Protein AF-A0A7S0QVZ0-F1 (afdb_monomer_lite)

pLDDT: mean 87.82, std 14.0, range [34.75, 98.31]

Organism: NCBI:txid233186

Radius of gyration: 17.39 Å; chains: 1; bounding box: 45×41×47 Å

Foldseek 3Di:
DDDDDDDDDDKADVPQKDWDWDADPVRQIATEIEGEIDLQLPVVLVVVVVVLVCCVPVVDRHKYKYKWQSNAACDDDPRHHHPVNVLVSLVVSQKAKLCGSDHDFQDFLAQEAEDCVDPPNVLHDDPVCSRVSPDGTHGIIIMTRNVVDDNPHDAHDPPVPSDDDPPDYDHDD

Secondary structure (DSSP, 8-state):
-PPPPPP-SS---TTSEEEEEEE-TTS-EEEEEEEE--TTSTTHHHHHHHHHHHHHTTTTTPEEEEEEE---BSS-BTTB-BHHHHHHHHHHTTEEETT-SS--TT--SEEE-B-TTSS-GGGB--GGGTTTTSEEE--EEEEEETTT---S-----SSSSS---TT-PBPP-

Sequence (173 aa):
AARAAPAGAGGAAAGDLLAVTVEDAHGARYLLVSFHGDTNGLATLPVLGGVHSLSRGRLLGHRVVAGLDANTYREHSPHYQGVAHFHAAVTRMGLASCWGDVPDVTEATTCNARTHLQPQLNKAVSYAQRFTKGDVNKKDWILFDSGCWAASGTTRDNTGRRTYIDDMIFPTL

Structure (mmCIF, N/CA/C/O backbone):
data_AF-A0A7S0QVZ0-F1
#
_entry.id   AF-A0A7S0QVZ0-F1
#
loop_
_atom_site.group_PDB
_atom_site.id
_atom_site.type_symbol
_atom_site.label_atom_id
_atom_site.label_alt_id
_atom_site.label_comp_id
_atom_site.label_asym_id
_atom_site.label_entity_id
_atom_site.label_seq_id
_atom_site.pdbx_PDB_ins_code
_atom_site.Cartn_x
_atom_site.Cartn_y
_atom_site.Cartn_z
_atom_site.occupancy
_atom_site.B_iso_or_equiv
_atom_site.auth_seq_id
_atom_site.auth_comp_id
_atom_site.auth_asym_id
_atom_site.auth_atom_id
_atom_site.pdbx_PDB_model_num
ATOM 1 N N . ALA A 1 1 ? -26.137 5.792 -1.540 1.00 37.19 1 ALA A N 1
ATOM 2 C CA . ALA A 1 1 ? -25.400 6.824 -0.783 1.00 37.19 1 ALA A CA 1
ATOM 3 C C . ALA A 1 1 ? -23.944 6.831 -1.245 1.00 37.19 1 ALA A C 1
ATOM 5 O O . ALA A 1 1 ? -23.148 6.043 -0.754 1.00 37.19 1 ALA A O 1
ATOM 6 N N . ALA A 1 2 ? -23.617 7.658 -2.240 1.00 34.75 2 ALA A N 1
ATOM 7 C CA . ALA A 1 2 ? -22.243 7.854 -2.695 1.00 34.75 2 ALA A CA 1
ATOM 8 C C . ALA A 1 2 ? -21.576 8.877 -1.766 1.00 34.75 2 ALA A C 1
ATOM 10 O O . ALA A 1 2 ? -22.078 9.990 -1.610 1.00 34.75 2 ALA A O 1
ATOM 11 N N . ARG A 1 3 ? -20.510 8.475 -1.068 1.00 36.62 3 ARG A N 1
ATOM 12 C CA . ARG A 1 3 ? -19.741 9.366 -0.193 1.00 36.62 3 ARG A CA 1
ATOM 13 C C . ARG A 1 3 ? -18.694 10.102 -1.024 1.00 36.62 3 ARG A C 1
ATOM 15 O O . ARG A 1 3 ? -18.017 9.491 -1.841 1.00 36.62 3 ARG A O 1
ATOM 22 N N . ALA A 1 4 ? -18.606 11.408 -0.791 1.00 35.47 4 ALA A N 1
ATOM 23 C CA . ALA A 1 4 ? -17.683 12.327 -1.438 1.00 35.47 4 ALA A CA 1
ATOM 24 C C . ALA A 1 4 ? -16.228 11.841 -1.351 1.00 35.47 4 ALA A C 1
ATOM 26 O O . ALA A 1 4 ? -15.729 11.568 -0.257 1.00 35.47 4 ALA A O 1
ATOM 27 N N . ALA A 1 5 ? -15.563 11.774 -2.505 1.00 35.06 5 ALA A N 1
ATOM 28 C CA . ALA A 1 5 ? -14.113 11.723 -2.583 1.00 35.06 5 ALA A CA 1
ATOM 29 C C . ALA A 1 5 ? -13.557 13.087 -2.129 1.00 35.06 5 ALA A C 1
ATOM 31 O O . ALA A 1 5 ? -14.089 14.119 -2.555 1.00 35.06 5 ALA A O 1
ATOM 32 N N . PRO A 1 6 ? -12.531 13.137 -1.263 1.00 39.09 6 PRO A N 1
ATOM 33 C CA . PRO A 1 6 ? -11.856 14.392 -0.979 1.00 39.09 6 PRO A CA 1
ATOM 34 C C . PRO A 1 6 ? -11.203 14.902 -2.269 1.00 39.09 6 PRO A C 1
ATOM 36 O O . PRO A 1 6 ? -10.474 14.180 -2.944 1.00 39.09 6 PRO A O 1
ATOM 39 N N . ALA A 1 7 ? -11.513 16.145 -2.630 1.00 37.47 7 ALA A N 1
ATOM 40 C CA . ALA A 1 7 ? -10.913 16.821 -3.766 1.00 37.47 7 ALA A CA 1
ATOM 41 C C . ALA A 1 7 ? -9.473 17.240 -3.423 1.00 37.47 7 ALA A C 1
ATOM 43 O O . ALA A 1 7 ? -9.266 18.007 -2.484 1.00 37.47 7 ALA A O 1
ATOM 44 N N . GLY A 1 8 ? -8.500 16.765 -4.206 1.00 37.28 8 GLY A N 1
ATOM 45 C CA . GLY A 1 8 ? -7.127 17.276 -4.213 1.00 37.28 8 GLY A CA 1
ATOM 46 C C . GLY A 1 8 ? -6.061 16.201 -4.446 1.00 37.28 8 GLY A C 1
ATOM 47 O O . GLY A 1 8 ? -5.989 15.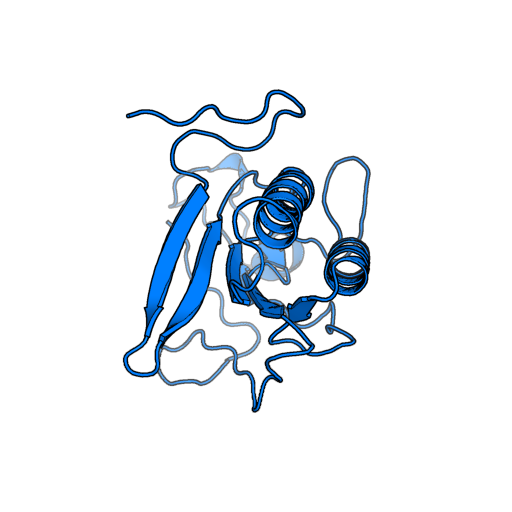244 -3.688 1.00 37.28 8 GLY A O 1
ATOM 48 N N . ALA A 1 9 ? -5.209 16.441 -5.449 1.00 40.19 9 ALA A N 1
ATOM 49 C CA . ALA A 1 9 ? -4.078 15.636 -5.938 1.00 40.19 9 ALA A CA 1
ATOM 50 C C . ALA A 1 9 ? -4.466 14.400 -6.776 1.00 40.19 9 ALA A C 1
ATOM 52 O O . ALA A 1 9 ? -4.911 13.380 -6.263 1.00 40.19 9 ALA A O 1
ATOM 53 N N . GLY A 1 10 ? -4.305 14.512 -8.101 1.00 54.16 10 GLY A N 1
ATOM 54 C CA . GLY A 1 10 ? -4.543 13.414 -9.039 1.00 54.16 10 GLY A CA 1
ATOM 55 C C . GLY A 1 10 ? -3.728 12.172 -8.679 1.00 54.16 10 GLY A C 1
ATOM 56 O O . GLY A 1 10 ? -2.562 12.287 -8.314 1.00 54.16 10 GLY A O 1
ATOM 57 N N . GLY A 1 11 ? -4.346 10.996 -8.776 1.00 69.06 11 GLY A N 1
ATOM 58 C CA . GLY A 1 11 ? -3.622 9.743 -8.578 1.00 69.06 11 GLY A CA 1
ATOM 59 C C . GLY A 1 11 ? -4.491 8.498 -8.427 1.00 69.06 11 GLY A C 1
ATOM 60 O O . GLY A 1 11 ? -4.117 7.457 -8.947 1.00 69.06 11 GLY A O 1
ATOM 61 N N . ALA A 1 12 ? -5.651 8.598 -7.771 1.00 79.50 12 ALA A N 1
ATOM 62 C CA . ALA A 1 12 ? -6.548 7.457 -7.562 1.00 79.50 12 ALA A CA 1
ATOM 63 C C . ALA A 1 12 ? -7.801 7.553 -8.446 1.00 79.50 12 ALA A C 1
ATOM 65 O O . ALA A 1 12 ? -8.519 8.558 -8.422 1.00 79.50 12 ALA A O 1
ATOM 66 N N . ALA A 1 13 ? -8.067 6.502 -9.213 1.00 87.69 13 ALA A N 1
ATOM 67 C CA . ALA A 1 13 ? -9.258 6.322 -10.025 1.00 87.69 13 ALA A CA 1
ATOM 68 C C . ALA A 1 13 ? -10.351 5.543 -9.273 1.00 87.69 13 ALA A C 1
ATOM 70 O O . ALA A 1 13 ? -10.141 4.943 -8.215 1.00 87.69 13 ALA A O 1
ATOM 71 N N . ALA A 1 14 ? -11.566 5.555 -9.829 1.00 89.25 14 ALA A N 1
ATOM 72 C CA . ALA A 1 14 ? -12.641 4.711 -9.328 1.00 89.25 14 ALA A CA 1
ATOM 73 C C . ALA A 1 14 ? -12.259 3.231 -9.499 1.00 89.25 14 ALA A C 1
ATOM 75 O O . ALA A 1 14 ? -12.036 2.779 -10.618 1.00 89.25 14 ALA A O 1
ATOM 76 N N . GLY A 1 15 ? -12.224 2.495 -8.388 1.00 90.25 15 GLY A N 1
ATOM 77 C CA . GLY A 1 15 ? -11.805 1.091 -8.346 1.00 90.25 15 GLY A CA 1
ATOM 78 C C . GLY A 1 15 ? -10.452 0.863 -7.669 1.00 90.25 15 GLY A C 1
ATOM 79 O O . GLY A 1 15 ? -10.230 -0.234 -7.170 1.00 90.25 15 GLY A O 1
ATOM 80 N N . ASP A 1 16 ? -9.610 1.894 -7.553 1.00 94.00 16 ASP A N 1
ATOM 81 C CA . ASP A 1 16 ? -8.259 1.759 -6.987 1.00 94.00 16 ASP A CA 1
ATOM 82 C C . ASP A 1 16 ? -8.268 1.561 -5.467 1.00 94.00 16 ASP A C 1
ATOM 84 O O . ASP A 1 16 ? -7.338 0.983 -4.912 1.00 94.00 16 ASP A O 1
ATOM 88 N N . LEU A 1 17 ? -9.306 2.057 -4.783 1.00 95.75 17 LEU A N 1
ATOM 89 C CA . LEU A 1 17 ? -9.438 2.038 -3.327 1.00 95.75 17 LEU A CA 1
ATOM 90 C C . LEU A 1 17 ? -10.701 1.295 -2.888 1.00 95.75 17 LEU A C 1
ATOM 92 O O . LEU A 1 17 ? -11.822 1.695 -3.210 1.00 95.75 17 LEU A O 1
ATOM 96 N N . LEU A 1 18 ? -10.512 0.302 -2.025 1.00 97.06 18 LEU A N 1
ATOM 97 C CA . LEU A 1 18 ? -11.552 -0.265 -1.176 1.00 97.06 18 LEU A CA 1
ATOM 98 C C . LEU A 1 18 ? -11.247 0.098 0.278 1.00 97.06 18 LEU A C 1
ATOM 100 O O . LEU A 1 18 ? -10.162 -0.183 0.776 1.00 97.06 18 LEU A O 1
ATOM 104 N N . ALA A 1 19 ? -12.216 0.687 0.976 1.00 96.81 19 ALA A N 1
ATOM 105 C CA . ALA A 1 19 ? -12.118 0.959 2.405 1.00 96.81 19 ALA A CA 1
ATOM 106 C C . ALA A 1 19 ? -13.437 0.595 3.088 1.00 96.81 19 ALA A C 1
ATOM 108 O O . ALA A 1 19 ? -14.486 1.157 2.765 1.00 96.81 19 ALA A O 1
ATOM 109 N N . VAL A 1 20 ? -13.387 -0.346 4.030 1.00 97.81 20 VAL A N 1
ATOM 110 C CA . VAL A 1 20 ? -14.571 -0.867 4.721 1.00 97.81 20 VAL A CA 1
ATOM 111 C C . VAL A 1 20 ? -14.349 -0.911 6.224 1.00 97.81 20 VAL A C 1
ATOM 113 O O . VAL A 1 20 ? -13.253 -1.196 6.705 1.00 97.81 20 VAL A O 1
ATOM 116 N N . THR A 1 21 ? -15.406 -0.624 6.976 1.00 98.19 21 THR A N 1
ATOM 117 C CA . THR A 1 21 ? -15.411 -0.789 8.429 1.00 98.19 21 THR A CA 1
ATOM 118 C C . THR A 1 21 ? -15.975 -2.150 8.785 1.00 98.19 21 THR A C 1
ATOM 120 O O . THR A 1 21 ? -17.045 -2.505 8.287 1.00 98.19 21 THR A O 1
ATOM 123 N N . VAL A 1 22 ? -15.299 -2.877 9.667 1.00 97.56 22 VAL A N 1
ATOM 124 C CA . VAL A 1 22 ? -15.788 -4.156 10.195 1.00 97.56 22 VAL A CA 1
ATOM 125 C C . VAL A 1 22 ? -15.652 -4.194 11.712 1.00 97.56 22 VAL A C 1
ATOM 127 O O . VAL A 1 22 ? -14.835 -3.475 12.288 1.00 97.56 22 VAL A O 1
ATOM 130 N N . GLU A 1 23 ? -16.453 -5.039 12.346 1.00 98.06 23 GLU A N 1
ATOM 131 C CA . GLU A 1 23 ? -16.375 -5.356 13.769 1.00 98.06 23 GLU A CA 1
ATOM 132 C C . GLU A 1 23 ? -16.151 -6.864 13.905 1.00 98.06 23 GLU A C 1
ATOM 134 O O . GLU A 1 23 ? -16.782 -7.644 13.186 1.00 98.06 23 GLU A O 1
ATOM 139 N N . ASP A 1 24 ? -15.207 -7.272 14.752 1.00 95.88 24 ASP A N 1
ATOM 140 C CA . ASP A 1 24 ? -14.938 -8.686 15.004 1.00 95.88 24 ASP A CA 1
ATOM 141 C C . ASP A 1 24 ? -15.894 -9.279 16.054 1.00 95.88 24 ASP A C 1
ATOM 143 O O . ASP A 1 24 ? -16.710 -8.587 16.663 1.00 95.88 24 ASP A O 1
ATOM 147 N N . ALA A 1 25 ? -15.782 -10.587 16.299 1.00 97.12 25 ALA A N 1
ATOM 148 C CA . ALA A 1 25 ? -16.621 -11.290 17.273 1.00 97.12 25 ALA A CA 1
ATOM 149 C C . ALA A 1 25 ? -16.425 -10.822 18.732 1.00 97.12 25 ALA A C 1
ATOM 151 O O . ALA A 1 25 ? -17.212 -11.191 19.603 1.00 97.12 25 ALA A O 1
ATOM 152 N N . HIS A 1 26 ? -15.385 -10.032 19.008 1.00 96.19 26 HIS A N 1
ATOM 153 C CA . HIS A 1 26 ? -15.057 -9.481 20.320 1.00 96.19 26 HIS A CA 1
ATOM 154 C C . HIS A 1 26 ? -15.378 -7.980 20.425 1.00 96.19 26 HIS A C 1
ATOM 156 O O . HIS A 1 26 ? -15.043 -7.354 21.433 1.00 96.19 26 HIS A O 1
ATOM 162 N N . GLY A 1 27 ? -16.028 -7.394 19.413 1.00 96.25 27 GLY A N 1
ATOM 163 C CA . GLY A 1 27 ? -16.403 -5.981 19.381 1.00 96.25 27 GLY A CA 1
ATOM 164 C C . GLY A 1 27 ? -15.253 -5.032 19.023 1.00 96.25 27 GLY A C 1
ATOM 165 O O . GLY A 1 27 ? -15.406 -3.811 19.125 1.00 96.25 27 GLY A O 1
ATOM 166 N N . ALA A 1 28 ? -14.087 -5.543 18.615 1.00 96.25 28 ALA A N 1
ATOM 167 C CA . ALA A 1 28 ? -13.020 -4.691 18.110 1.00 96.25 28 ALA A CA 1
ATOM 168 C C . ALA A 1 28 ? -13.367 -4.219 16.695 1.00 96.25 28 ALA A C 1
ATOM 170 O O . ALA A 1 28 ? -13.822 -4.987 15.850 1.00 96.25 28 ALA A O 1
ATOM 171 N N . ARG A 1 29 ? -13.145 -2.929 16.432 1.00 97.75 29 ARG A N 1
ATOM 172 C CA . ARG A 1 29 ? -13.510 -2.282 15.169 1.00 97.75 29 ARG A CA 1
ATOM 173 C C . ARG A 1 29 ? -12.282 -2.012 14.319 1.00 97.75 29 ARG A C 1
ATOM 175 O O . ARG A 1 29 ? -11.242 -1.587 14.827 1.00 97.75 29 ARG A O 1
ATOM 182 N N . TYR A 1 30 ? -12.430 -2.199 13.018 1.00 97.81 30 TYR A N 1
ATOM 183 C CA . TYR A 1 30 ? -11.339 -2.153 12.057 1.00 97.81 30 TYR A CA 1
ATOM 184 C C . TYR A 1 30 ? -11.711 -1.299 10.858 1.00 97.81 30 TYR A C 1
ATOM 186 O O . TYR A 1 30 ? -12.853 -1.317 10.401 1.00 97.81 30 TYR A O 1
ATOM 194 N N . LEU A 1 31 ? -10.723 -0.594 10.320 1.00 98.12 31 LEU A N 1
ATOM 195 C CA . LEU A 1 31 ? -10.768 -0.023 8.983 1.00 98.12 31 LEU A CA 1
ATOM 196 C C . LEU A 1 31 ? -9.867 -0.877 8.090 1.00 98.12 31 LEU A C 1
ATOM 198 O O . LEU A 1 31 ? -8.642 -0.775 8.173 1.00 98.12 31 LEU A O 1
ATOM 202 N N . LEU A 1 32 ? -10.483 -1.728 7.270 1.00 98.31 32 LEU A N 1
ATOM 203 C CA . LEU A 1 32 ? -9.780 -2.553 6.294 1.00 98.31 32 LEU A CA 1
ATOM 204 C C . LEU A 1 32 ? -9.661 -1.785 4.986 1.00 98.31 32 LEU A C 1
ATOM 206 O O . LEU A 1 32 ? -10.662 -1.293 4.458 1.00 98.31 32 LEU A O 1
ATOM 210 N N . VAL A 1 33 ? -8.440 -1.693 4.474 1.00 98.19 33 VAL A N 1
ATOM 211 C CA . VAL A 1 33 ? -8.119 -0.944 3.263 1.00 98.19 33 VAL A CA 1
ATOM 212 C C . VAL A 1 33 ? -7.396 -1.842 2.273 1.00 98.19 33 VAL A C 1
ATOM 214 O O . VAL A 1 33 ? -6.472 -2.565 2.635 1.00 98.19 33 VAL A O 1
ATOM 217 N N . SER A 1 34 ? -7.800 -1.770 1.012 1.00 97.94 34 SER A N 1
ATOM 218 C CA . SER A 1 34 ? -7.040 -2.293 -0.116 1.00 97.94 34 SER A CA 1
ATOM 219 C C . SER A 1 34 ? -6.838 -1.170 -1.119 1.00 97.94 34 SER A C 1
ATOM 221 O O . SER A 1 34 ? -7.798 -0.470 -1.449 1.00 97.94 34 SER A O 1
ATOM 223 N N . PHE A 1 35 ? -5.597 -0.965 -1.557 1.00 96.81 35 PHE A N 1
ATOM 224 C CA . PHE A 1 35 ? -5.282 0.054 -2.549 1.00 96.81 35 PHE A CA 1
ATOM 225 C C . PHE A 1 35 ? -4.261 -0.440 -3.571 1.00 96.81 35 PHE A C 1
ATOM 227 O O . PHE A 1 35 ? -3.223 -0.994 -3.211 1.00 96.81 35 PHE A O 1
ATOM 234 N N . HIS A 1 36 ? -4.560 -0.194 -4.840 1.00 94.38 36 HIS A N 1
ATOM 235 C CA . HIS A 1 36 ? -3.653 -0.363 -5.967 1.00 94.38 36 HIS A CA 1
ATOM 236 C C . HIS A 1 36 ? -3.941 0.778 -6.938 1.00 94.38 36 HIS A C 1
ATOM 238 O O . HIS A 1 36 ? -5.027 0.832 -7.508 1.00 94.38 36 HIS A O 1
ATOM 244 N N . GLY A 1 37 ? -2.995 1.703 -7.083 1.00 87.38 37 GLY A N 1
ATOM 245 C CA . GLY A 1 37 ? -3.199 2.932 -7.846 1.00 87.38 37 GLY A CA 1
ATOM 246 C C . GLY A 1 37 ? -2.197 3.122 -8.975 1.00 87.38 37 GLY A C 1
ATOM 247 O O . GLY A 1 37 ? -1.945 2.236 -9.792 1.00 87.38 37 GLY A O 1
ATOM 248 N N . ASP A 1 38 ? -1.628 4.322 -9.023 1.00 87.44 38 ASP A N 1
ATOM 249 C CA . ASP A 1 38 ? -0.703 4.759 -10.055 1.00 87.44 38 ASP A CA 1
ATOM 250 C C . ASP A 1 38 ? 0.590 3.935 -10.098 1.00 87.44 38 ASP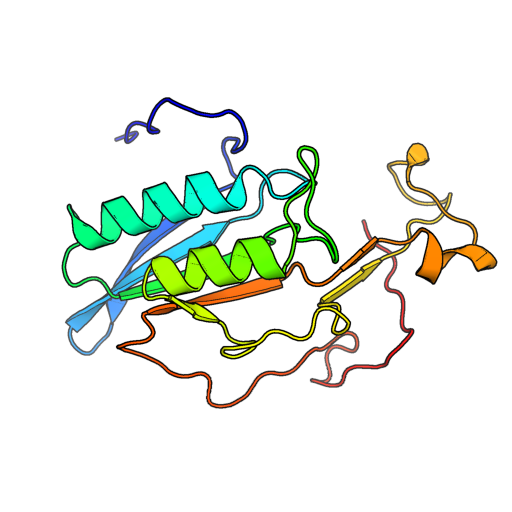 A C 1
ATOM 252 O O . ASP A 1 38 ? 1.139 3.493 -9.088 1.00 87.44 38 ASP A O 1
ATOM 256 N N . THR A 1 39 ? 1.132 3.765 -11.305 1.00 86.50 39 THR A N 1
ATOM 257 C CA . THR A 1 39 ? 2.312 2.917 -11.539 1.00 86.50 39 THR A CA 1
ATOM 258 C C . THR A 1 39 ? 3.592 3.444 -10.899 1.00 86.50 39 THR A C 1
ATOM 260 O O . THR A 1 39 ? 4.562 2.704 -10.789 1.00 86.50 39 THR A O 1
ATOM 263 N N . ASN A 1 40 ? 3.625 4.723 -10.531 1.00 90.94 40 ASN A N 1
ATOM 264 C CA . ASN A 1 40 ? 4.766 5.394 -9.919 1.00 90.94 40 ASN A CA 1
ATOM 265 C C . ASN A 1 40 ? 4.600 5.642 -8.406 1.00 90.94 40 ASN A C 1
ATOM 267 O O . ASN A 1 40 ? 5.505 6.209 -7.785 1.00 90.94 40 ASN A O 1
ATOM 271 N N . GLY A 1 41 ? 3.477 5.210 -7.821 1.00 93.00 41 GLY A N 1
ATOM 272 C CA . GLY A 1 41 ? 3.232 5.207 -6.379 1.00 93.00 41 GLY A CA 1
ATOM 273 C C . GLY A 1 41 ? 3.034 6.582 -5.738 1.00 93.00 41 GLY A C 1
ATOM 274 O O . GLY A 1 41 ? 3.046 6.689 -4.508 1.00 93.00 41 GLY A O 1
ATOM 275 N N . LEU A 1 42 ? 2.877 7.649 -6.528 1.00 93.81 42 LEU A N 1
ATOM 276 C CA . LEU A 1 42 ? 2.691 9.008 -6.017 1.00 93.81 42 LEU A CA 1
ATOM 277 C C . LEU A 1 42 ? 1.294 9.203 -5.412 1.00 93.81 42 LEU A C 1
ATOM 279 O O . LEU A 1 42 ? 1.134 10.056 -4.539 1.00 93.81 42 LEU A O 1
ATOM 283 N N . ALA A 1 43 ? 0.304 8.400 -5.808 1.00 94.25 43 ALA A N 1
ATOM 284 C CA . ALA A 1 43 ? -1.035 8.409 -5.223 1.00 94.25 43 ALA A CA 1
ATOM 285 C C . ALA A 1 43 ? -1.097 7.705 -3.859 1.00 94.25 43 ALA A C 1
ATOM 287 O O . ALA A 1 43 ? -1.970 8.016 -3.044 1.00 94.25 43 ALA A O 1
ATOM 288 N N . THR A 1 44 ? -0.163 6.790 -3.578 1.00 95.44 44 THR A N 1
ATOM 289 C CA . THR A 1 44 ? -0.198 5.939 -2.382 1.00 95.44 44 THR A CA 1
ATOM 290 C C . THR A 1 44 ? -0.179 6.749 -1.087 1.00 95.44 44 THR A C 1
ATOM 292 O O . THR A 1 44 ? -1.009 6.523 -0.206 1.00 95.44 44 THR A O 1
ATOM 295 N N . LEU A 1 45 ? 0.736 7.716 -0.949 1.00 95.44 45 LEU A N 1
ATOM 296 C CA . LEU A 1 45 ? 0.829 8.526 0.273 1.00 95.44 45 LEU A CA 1
ATOM 297 C C . LEU A 1 45 ? -0.367 9.472 0.474 1.00 95.44 45 LEU A C 1
ATOM 299 O O . LEU A 1 45 ? -0.870 9.517 1.597 1.00 95.44 45 LEU A O 1
ATOM 303 N N . PRO A 1 46 ? -0.868 10.197 -0.547 1.00 95.25 46 PRO A N 1
ATOM 304 C CA . PRO A 1 46 ? -2.119 10.946 -0.439 1.00 95.25 46 PRO A CA 1
ATOM 305 C C . PRO A 1 46 ? -3.308 10.089 0.009 1.00 95.25 46 PRO A C 1
ATOM 307 O O . PRO A 1 46 ? -4.033 10.477 0.928 1.00 95.25 46 PRO A O 1
ATOM 310 N N . VAL A 1 47 ? -3.483 8.901 -0.581 1.00 95.38 47 VAL A N 1
ATOM 311 C CA . VAL A 1 47 ? -4.571 7.981 -0.214 1.00 95.38 47 VAL A CA 1
ATOM 312 C C . VAL A 1 47 ? -4.416 7.496 1.223 1.00 95.38 47 VAL A C 1
ATOM 314 O O . VAL A 1 47 ? -5.367 7.573 2.004 1.00 95.38 47 VAL A O 1
ATOM 317 N N . LEU A 1 48 ? -3.213 7.065 1.608 1.00 96.00 48 LEU A N 1
ATOM 318 C CA . LEU A 1 48 ? -2.933 6.637 2.976 1.00 96.00 48 LEU A CA 1
ATOM 319 C C . LEU A 1 48 ? -3.121 7.784 3.979 1.00 96.00 48 LEU A C 1
ATOM 321 O O . LEU A 1 48 ? -3.656 7.568 5.064 1.00 96.00 48 LEU A O 1
ATOM 325 N N . GLY A 1 49 ? -2.763 9.013 3.600 1.00 96.50 49 GLY A N 1
ATOM 326 C CA . GLY A 1 49 ? -3.027 10.221 4.377 1.00 96.50 49 GLY A CA 1
ATOM 327 C C . GLY A 1 49 ? -4.522 10.436 4.612 1.00 96.50 49 GLY A C 1
ATOM 328 O O . GLY A 1 49 ? -4.934 10.651 5.749 1.00 96.50 49 GLY A O 1
ATOM 329 N N . GLY A 1 50 ? -5.351 10.286 3.575 1.00 95.75 50 GLY A N 1
ATOM 330 C CA . GLY A 1 50 ? -6.810 10.359 3.698 1.00 95.75 50 GLY A CA 1
ATOM 331 C C . GLY A 1 50 ? -7.393 9.267 4.603 1.00 95.75 50 GLY A C 1
ATOM 332 O O . GLY A 1 50 ? -8.233 9.555 5.459 1.00 95.75 50 GLY A O 1
ATOM 333 N N . VAL A 1 51 ? -6.910 8.028 4.470 1.00 95.81 51 VAL A N 1
ATOM 334 C CA . VAL A 1 51 ? -7.270 6.899 5.349 1.00 95.81 51 VAL A CA 1
ATOM 335 C C . VAL A 1 51 ? -6.889 7.192 6.800 1.00 95.81 51 VAL A C 1
ATOM 337 O O . VAL A 1 51 ? -7.704 7.000 7.703 1.00 95.81 51 VAL A O 1
ATOM 340 N N . HIS A 1 52 ? -5.677 7.696 7.029 1.00 96.19 52 HIS A N 1
ATOM 341 C CA . HIS A 1 52 ? -5.192 8.049 8.356 1.00 96.19 52 HIS A CA 1
ATOM 342 C C . HIS A 1 52 ? -6.016 9.192 8.970 1.00 96.19 52 HIS A C 1
ATOM 344 O O . HIS A 1 52 ? -6.460 9.094 10.111 1.00 96.19 52 HIS A O 1
ATOM 350 N N . SER A 1 53 ? -6.316 10.254 8.219 1.00 96.44 53 SER A N 1
ATOM 351 C CA . SER A 1 53 ? -7.198 11.324 8.701 1.00 96.44 53 SER A CA 1
ATOM 352 C C . SER A 1 53 ? -8.599 10.806 9.040 1.00 96.44 53 SER A C 1
ATOM 354 O O . SER A 1 53 ? -9.187 11.215 10.044 1.00 96.44 53 SER A O 1
ATOM 356 N N . LEU A 1 54 ? -9.137 9.875 8.246 1.00 96.00 54 LEU A N 1
ATOM 357 C CA . LEU A 1 54 ? -10.429 9.255 8.522 1.00 96.00 54 LEU A CA 1
ATOM 358 C C . LEU A 1 54 ? -10.402 8.431 9.820 1.00 96.00 54 LEU A C 1
ATOM 360 O O . LEU A 1 54 ? -11.342 8.541 10.615 1.00 96.00 54 LEU A O 1
ATOM 364 N N . SER A 1 55 ? -9.337 7.653 10.052 1.00 95.81 55 SER A N 1
ATOM 365 C CA . SER A 1 55 ? -9.178 6.821 11.253 1.00 95.81 55 SER A CA 1
ATOM 366 C C . SER A 1 55 ? -8.967 7.639 12.527 1.00 95.81 55 SER A C 1
ATOM 368 O O . SER A 1 55 ? -9.479 7.269 13.580 1.00 95.81 55 SER A O 1
ATOM 370 N N . ARG A 1 56 ? -8.291 8.792 12.442 1.00 94.94 56 ARG A N 1
ATOM 371 C CA . ARG A 1 56 ? -8.109 9.709 13.585 1.00 94.94 56 ARG A CA 1
ATOM 372 C C . ARG A 1 56 ? -9.284 10.651 13.830 1.00 94.94 56 ARG A C 1
ATOM 374 O O . ARG A 1 56 ? -9.337 11.281 14.879 1.00 94.94 56 ARG A O 1
ATOM 381 N N . GLY A 1 57 ? -10.222 10.738 12.893 1.00 95.69 57 GLY A N 1
ATOM 382 C CA . GLY A 1 57 ? -11.423 11.558 13.011 1.00 95.69 57 GLY A CA 1
ATOM 383 C C . GLY A 1 57 ? -12.680 10.713 13.168 1.00 95.69 57 GLY A C 1
ATOM 384 O O . GLY A 1 57 ? -13.006 10.214 14.241 1.00 95.69 57 GLY A O 1
ATOM 385 N N . ARG A 1 58 ? -13.424 10.565 12.069 1.00 96.56 58 ARG A N 1
ATOM 386 C CA . ARG A 1 58 ? -14.767 9.956 12.068 1.00 96.56 58 ARG A CA 1
ATOM 387 C C . ARG A 1 58 ? -14.786 8.495 12.502 1.00 96.56 58 ARG A C 1
ATOM 389 O O . ARG A 1 58 ? -15.827 8.020 12.942 1.00 96.56 58 ARG A O 1
ATOM 396 N N . LEU A 1 59 ? -13.678 7.787 12.318 1.00 96.56 59 LEU A N 1
ATOM 397 C CA . LEU A 1 59 ? -13.537 6.381 12.676 1.00 96.56 59 LEU A CA 1
ATOM 398 C C . LEU A 1 59 ? -12.623 6.203 13.892 1.00 96.56 59 LEU A C 1
ATOM 400 O O . LEU A 1 59 ? -11.983 5.164 14.023 1.00 96.56 59 LEU A O 1
ATOM 404 N N . LEU A 1 60 ? -12.585 7.187 14.797 1.00 95.56 60 LEU A N 1
ATOM 405 C CA . LEU A 1 60 ? -11.789 7.100 16.017 1.00 95.56 60 LEU A CA 1
ATOM 406 C C . LEU A 1 60 ? -12.047 5.777 16.761 1.00 95.56 60 LEU A C 1
ATOM 408 O O . LEU A 1 60 ? -13.190 5.348 16.948 1.00 95.56 60 LEU A O 1
ATOM 412 N N . GLY A 1 61 ? -10.961 5.115 17.159 1.00 94.06 61 GLY A N 1
ATOM 413 C CA . GLY A 1 61 ? -10.989 3.803 17.805 1.00 94.06 61 GLY A CA 1
ATOM 414 C C . GLY A 1 61 ? -11.092 2.609 16.848 1.00 94.06 61 GLY A C 1
ATOM 415 O O . GLY A 1 61 ? -11.043 1.479 17.326 1.00 94.06 61 GLY A O 1
ATOM 416 N N . HIS A 1 62 ? -11.211 2.822 15.531 1.00 97.25 62 HIS A N 1
ATOM 417 C CA . HIS A 1 62 ? -10.979 1.757 14.554 1.00 97.25 62 HIS A CA 1
ATOM 418 C C . HIS A 1 62 ? -9.479 1.545 14.382 1.00 97.25 62 HIS A C 1
ATOM 420 O O . HIS A 1 62 ? -8.723 2.507 14.238 1.00 97.25 62 HIS A O 1
ATOM 426 N N . ARG A 1 63 ? -9.067 0.282 14.352 1.00 96.06 63 ARG A N 1
ATOM 427 C CA . ARG A 1 63 ? -7.692 -0.112 14.053 1.00 96.06 63 ARG A CA 1
ATOM 428 C C . ARG A 1 63 ? -7.520 -0.258 12.543 1.00 96.06 63 ARG A C 1
ATOM 430 O O . ARG A 1 63 ? -8.335 -0.908 11.889 1.00 96.06 63 ARG A O 1
ATOM 437 N N . VAL A 1 64 ? -6.495 0.360 11.976 1.00 97.25 64 VAL A N 1
ATOM 438 C CA . VAL A 1 64 ? -6.239 0.343 10.533 1.00 97.25 64 VAL A CA 1
ATOM 439 C C . VAL A 1 64 ? -5.453 -0.906 10.157 1.00 97.25 64 VAL A C 1
ATOM 441 O O . VAL A 1 64 ? -4.430 -1.199 10.771 1.00 97.25 64 VAL A O 1
ATOM 444 N N . VAL A 1 65 ? -5.907 -1.600 9.112 1.00 97.69 65 VAL A N 1
ATOM 445 C CA . VAL A 1 65 ? -5.138 -2.627 8.397 1.00 97.69 65 VAL A CA 1
ATOM 446 C C . VAL A 1 65 ? -5.261 -2.341 6.905 1.00 97.69 65 VAL A C 1
ATOM 448 O O . VAL A 1 65 ? -6.372 -2.278 6.380 1.00 97.69 65 VAL A O 1
ATOM 451 N N . ALA A 1 66 ? -4.136 -2.151 6.222 1.00 98.00 66 ALA A N 1
ATOM 452 C CA . ALA A 1 66 ? -4.109 -1.788 4.812 1.00 98.00 66 ALA A CA 1
ATOM 453 C C . ALA A 1 66 ? -3.205 -2.726 4.007 1.00 98.00 66 ALA A C 1
ATOM 455 O O . ALA A 1 66 ? -2.023 -2.847 4.312 1.00 98.00 66 ALA A O 1
ATOM 456 N N . GLY A 1 67 ? -3.752 -3.360 2.971 1.00 98.00 67 GLY A N 1
ATOM 457 C CA . GLY A 1 67 ? -2.988 -4.064 1.942 1.00 98.00 67 GLY A CA 1
ATOM 458 C C . GLY A 1 67 ? -2.794 -3.162 0.727 1.00 98.00 67 GLY A C 1
ATOM 459 O O . GLY A 1 67 ? -3.775 -2.665 0.176 1.00 98.00 67 GLY A O 1
ATOM 460 N N . LEU A 1 68 ? -1.549 -2.930 0.322 1.00 96.44 68 LEU A N 1
ATOM 461 C CA . LEU A 1 68 ? -1.205 -1.970 -0.722 1.00 96.44 68 LEU A CA 1
ATOM 462 C C . LEU A 1 68 ? -0.297 -2.609 -1.771 1.00 96.44 68 LEU A C 1
ATOM 464 O O . LEU A 1 68 ? 0.714 -3.208 -1.408 1.00 96.44 68 LEU A O 1
ATOM 468 N N . ASP A 1 69 ? -0.588 -2.364 -3.045 1.00 95.12 69 ASP A N 1
ATOM 469 C CA . ASP A 1 69 ? 0.476 -2.183 -4.032 1.00 95.12 69 ASP A CA 1
ATOM 470 C C . ASP A 1 69 ? 0.831 -0.694 -4.024 1.00 95.12 69 ASP A C 1
ATOM 472 O O . ASP A 1 69 ? 0.104 0.154 -4.544 1.00 95.12 69 ASP A O 1
ATOM 476 N N . ALA A 1 70 ? 1.924 -0.367 -3.344 1.00 94.88 70 ALA A N 1
ATOM 477 C CA . ALA A 1 70 ? 2.385 1.001 -3.179 1.00 94.88 70 ALA A CA 1
ATOM 478 C C . ALA A 1 70 ? 3.164 1.520 -4.394 1.00 94.88 70 ALA A C 1
ATOM 480 O O . ALA A 1 70 ? 3.524 2.699 -4.389 1.00 94.88 70 ALA A O 1
ATOM 481 N N . ASN A 1 71 ? 3.483 0.654 -5.371 1.00 93.50 71 ASN A N 1
ATOM 482 C CA . ASN A 1 71 ? 4.383 0.944 -6.488 1.00 93.50 71 ASN A CA 1
ATOM 483 C C . ASN A 1 71 ? 5.663 1.683 -6.052 1.00 93.50 71 ASN A C 1
ATOM 485 O O . ASN A 1 71 ? 6.109 2.632 -6.695 1.00 93.50 71 ASN A O 1
ATOM 489 N N . THR A 1 72 ? 6.260 1.263 -4.932 1.00 94.00 72 THR A N 1
ATOM 490 C CA . THR A 1 72 ? 7.487 1.873 -4.411 1.00 94.00 72 THR A CA 1
ATOM 491 C C . THR A 1 72 ? 8.729 1.435 -5.186 1.00 94.00 72 THR A C 1
ATOM 493 O O . THR A 1 72 ? 8.847 0.286 -5.597 1.00 94.00 72 THR A O 1
ATOM 496 N N . TYR A 1 73 ? 9.681 2.351 -5.348 1.00 92.19 73 TYR A N 1
ATOM 497 C CA . TYR A 1 73 ? 10.939 2.161 -6.074 1.00 92.19 73 TYR A CA 1
ATOM 498 C C . TYR A 1 73 ? 12.134 2.167 -5.121 1.00 92.19 73 TYR A C 1
ATOM 500 O O . TYR A 1 73 ? 12.058 2.706 -4.017 1.00 92.19 73 TYR A O 1
ATOM 508 N N . ARG A 1 74 ? 13.272 1.602 -5.537 1.00 91.06 74 ARG A N 1
ATOM 509 C CA . ARG A 1 74 ? 14.502 1.606 -4.719 1.00 91.06 74 ARG A CA 1
ATOM 510 C C . ARG A 1 74 ? 14.913 3.018 -4.280 1.00 91.06 74 ARG A C 1
ATOM 512 O O . ARG A 1 74 ? 15.276 3.223 -3.126 1.00 91.06 74 ARG A O 1
ATOM 519 N N . GLU A 1 75 ? 14.813 3.980 -5.190 1.00 89.56 75 GLU A N 1
ATOM 520 C CA . GLU A 1 75 ? 15.162 5.383 -4.960 1.00 89.56 75 GLU A CA 1
ATOM 521 C C . GLU A 1 75 ? 13.926 6.275 -5.089 1.00 89.56 75 GLU A C 1
ATOM 523 O O . GLU A 1 75 ? 12.974 5.937 -5.791 1.00 89.56 75 GLU A O 1
ATOM 528 N N . HIS A 1 76 ? 13.924 7.416 -4.399 1.00 91.56 76 HIS A N 1
ATOM 529 C CA . HIS A 1 76 ? 12.853 8.408 -4.502 1.00 91.56 76 HIS A CA 1
ATOM 530 C C . HIS A 1 76 ? 13.205 9.475 -5.542 1.00 91.56 76 HIS A C 1
ATOM 532 O O . HIS A 1 76 ? 14.349 9.916 -5.618 1.00 91.56 76 HIS A O 1
ATOM 538 N N . SER A 1 77 ? 12.212 9.933 -6.301 1.00 92.19 77 SER A N 1
ATOM 539 C CA . SER A 1 77 ? 12.336 11.093 -7.180 1.00 92.19 77 SER A CA 1
ATOM 540 C C . SER A 1 77 ? 11.002 11.846 -7.273 1.00 92.19 77 SER A C 1
ATOM 542 O O . SER A 1 77 ? 9.970 11.318 -6.857 1.00 92.19 77 SER A O 1
ATOM 544 N N . PRO A 1 78 ? 10.969 13.035 -7.900 1.00 91.88 78 PRO A N 1
ATOM 545 C CA . PRO A 1 78 ? 9.710 13.713 -8.214 1.00 91.88 78 PRO A CA 1
ATOM 546 C C . PRO A 1 78 ? 8.761 12.894 -9.102 1.00 91.88 78 PRO A C 1
ATOM 548 O O . PRO A 1 78 ? 7.574 13.198 -9.176 1.00 91.88 78 PRO A O 1
ATOM 551 N N . HIS A 1 79 ? 9.276 11.879 -9.801 1.00 90.50 79 HIS A N 1
ATOM 552 C CA . HIS A 1 79 ? 8.508 11.064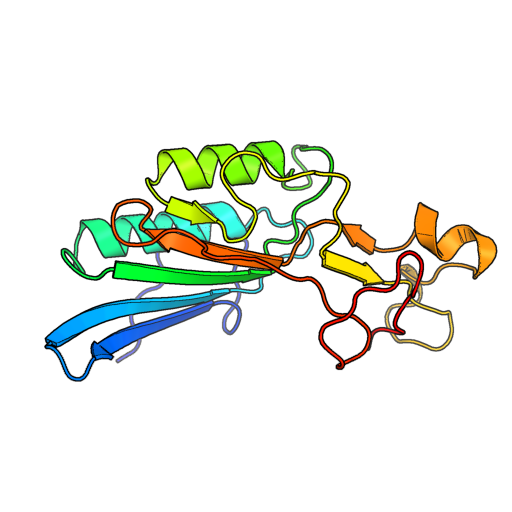 -10.736 1.00 90.50 79 HIS A CA 1
ATOM 553 C C . HIS A 1 79 ? 8.070 9.720 -10.157 1.00 90.50 79 HIS A C 1
ATOM 555 O O . HIS A 1 79 ? 7.172 9.113 -10.736 1.00 90.50 79 HIS A O 1
ATOM 561 N N . TYR A 1 80 ? 8.681 9.253 -9.063 1.00 92.06 80 TYR A N 1
ATOM 562 C CA . TYR A 1 80 ? 8.388 7.953 -8.458 1.00 92.06 80 TYR A CA 1
ATOM 563 C C . TYR A 1 80 ? 8.649 7.911 -6.948 1.00 92.06 80 TYR A C 1
ATOM 565 O O . TYR A 1 80 ? 9.609 8.478 -6.421 1.00 92.06 80 TYR A O 1
ATOM 573 N N . GLN A 1 81 ? 7.796 7.177 -6.239 1.00 94.81 81 GLN A N 1
ATOM 574 C CA . GLN A 1 81 ? 7.820 7.059 -4.788 1.00 94.81 81 GLN A CA 1
ATOM 575 C C . GLN A 1 81 ? 8.866 6.033 -4.318 1.00 94.81 81 GLN A C 1
ATOM 577 O O . GLN A 1 81 ? 8.693 4.834 -4.485 1.00 94.81 81 GLN A O 1
ATOM 582 N N . GLY A 1 82 ? 9.949 6.476 -3.674 1.00 94.44 82 GLY A N 1
ATOM 583 C CA . GLY A 1 82 ? 10.954 5.568 -3.099 1.00 94.44 82 GLY A CA 1
ATOM 584 C C . GLY A 1 82 ? 10.510 4.829 -1.822 1.00 94.44 82 GLY A C 1
ATOM 585 O O . GLY A 1 82 ? 9.750 5.379 -1.021 1.00 94.44 82 GLY A O 1
ATOM 586 N N . VAL A 1 83 ? 11.041 3.623 -1.589 1.00 94.88 83 VAL A N 1
ATOM 587 C CA . VAL A 1 83 ? 10.756 2.757 -0.421 1.00 94.88 83 VAL A CA 1
ATOM 588 C C . VAL A 1 83 ? 11.054 3.464 0.903 1.00 94.88 83 VAL A C 1
ATOM 590 O O . VAL A 1 83 ? 10.197 3.507 1.782 1.00 94.88 83 VAL A O 1
ATOM 593 N N . ALA A 1 84 ? 12.237 4.073 1.041 1.00 93.31 84 ALA A N 1
ATOM 594 C CA . ALA A 1 84 ? 12.630 4.744 2.283 1.00 93.31 84 ALA A CA 1
ATOM 595 C C . ALA A 1 84 ? 11.739 5.962 2.596 1.00 93.31 84 ALA A C 1
ATOM 597 O O . ALA A 1 84 ? 11.308 6.147 3.733 1.00 93.31 84 ALA A O 1
ATOM 598 N N . HIS A 1 85 ? 11.407 6.767 1.577 1.00 94.31 85 HIS A N 1
ATOM 599 C CA . HIS A 1 85 ? 10.504 7.911 1.737 1.00 94.31 85 HIS A CA 1
ATOM 600 C C . HIS A 1 85 ? 9.093 7.462 2.146 1.00 94.31 85 HIS A C 1
ATOM 602 O O . HIS A 1 85 ? 8.476 8.069 3.023 1.00 94.31 85 HIS A O 1
ATOM 608 N N . PHE A 1 86 ? 8.600 6.381 1.533 1.00 95.69 86 PHE A N 1
ATOM 609 C CA . PHE A 1 86 ? 7.297 5.799 1.841 1.00 95.69 86 PHE A CA 1
ATOM 610 C C . PHE A 1 86 ? 7.246 5.299 3.285 1.00 95.69 86 PHE A C 1
ATOM 612 O O . PHE A 1 86 ? 6.371 5.708 4.045 1.00 95.69 86 PHE A O 1
ATOM 619 N N . HIS A 1 87 ? 8.221 4.484 3.692 1.00 95.38 87 HIS A N 1
ATOM 620 C CA . HIS A 1 87 ? 8.267 3.937 5.047 1.00 95.38 87 HIS A CA 1
ATOM 621 C C . HIS A 1 87 ? 8.372 5.035 6.113 1.00 95.38 87 HIS A C 1
ATOM 623 O O . HIS A 1 87 ? 7.630 5.016 7.095 1.00 95.38 87 HIS A O 1
ATOM 629 N N . ALA A 1 88 ? 9.200 6.060 5.891 1.00 94.94 88 ALA A N 1
ATOM 630 C CA . ALA A 1 88 ? 9.290 7.189 6.814 1.00 94.94 88 ALA A CA 1
ATOM 631 C C . ALA A 1 88 ? 7.932 7.894 7.002 1.00 94.94 88 ALA A C 1
ATOM 633 O O . ALA A 1 88 ? 7.603 8.329 8.106 1.00 94.94 88 ALA A O 1
ATOM 634 N N . ALA A 1 89 ? 7.122 8.001 5.944 1.00 96.00 89 ALA A N 1
ATOM 635 C CA . ALA A 1 89 ? 5.774 8.552 6.036 1.00 96.00 89 ALA A CA 1
ATOM 636 C C . ALA A 1 89 ? 4.812 7.624 6.796 1.00 96.00 89 ALA A C 1
ATOM 638 O O . ALA A 1 89 ? 4.090 8.105 7.666 1.00 96.00 89 ALA A O 1
ATOM 639 N N . VAL A 1 90 ? 4.847 6.315 6.525 1.00 96.69 90 VAL A N 1
ATOM 640 C CA . VAL A 1 90 ? 4.076 5.286 7.251 1.00 96.69 90 VAL A CA 1
ATOM 641 C C . VAL A 1 90 ? 4.373 5.344 8.753 1.00 96.69 90 VAL A C 1
ATOM 643 O O . VAL A 1 90 ? 3.454 5.441 9.566 1.00 96.69 90 VAL A O 1
ATOM 646 N N . THR A 1 91 ? 5.653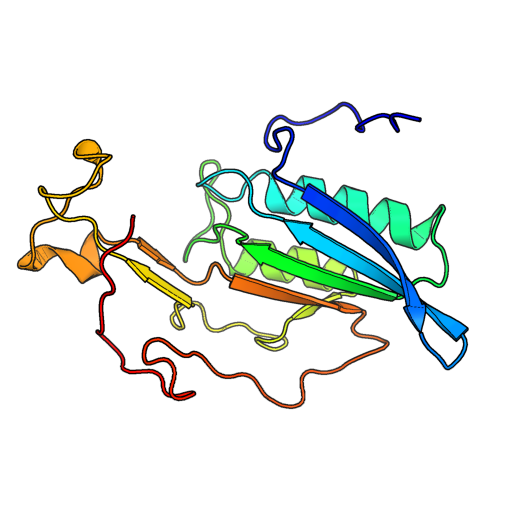 5.401 9.121 1.00 96.00 91 THR A N 1
ATOM 647 C CA . THR A 1 91 ? 6.097 5.497 10.518 1.00 96.00 91 THR A CA 1
ATOM 648 C C . THR A 1 91 ? 5.598 6.779 11.184 1.00 96.00 91 THR A C 1
ATOM 650 O O . THR A 1 91 ? 5.084 6.738 12.301 1.00 96.00 91 THR A O 1
ATOM 653 N N . ARG A 1 92 ? 5.663 7.931 10.493 1.00 96.25 92 ARG A N 1
ATOM 654 C CA . ARG A 1 92 ? 5.110 9.200 11.011 1.00 96.25 92 ARG A CA 1
ATOM 655 C C . ARG A 1 92 ? 3.599 9.145 11.251 1.00 96.25 92 ARG A C 1
ATOM 657 O O . ARG A 1 92 ? 3.104 9.879 12.099 1.00 96.25 92 ARG A O 1
ATOM 664 N N . MET A 1 93 ? 2.873 8.289 10.532 1.00 95.81 93 MET A N 1
ATOM 665 C CA . MET A 1 93 ? 1.439 8.055 10.736 1.00 95.81 93 MET A CA 1
ATOM 666 C C . MET A 1 93 ? 1.144 7.086 11.898 1.00 95.81 93 MET A C 1
ATOM 668 O O . MET A 1 93 ? -0.020 6.758 12.132 1.00 95.81 93 MET A O 1
ATOM 672 N N . GLY A 1 94 ? 2.161 6.606 12.624 1.00 95.50 94 GLY A N 1
ATOM 673 C CA . GLY A 1 94 ? 1.990 5.616 13.693 1.00 95.50 94 GLY A CA 1
ATOM 674 C C . GLY A 1 94 ? 1.594 4.232 13.173 1.00 95.50 94 GLY A C 1
ATOM 675 O O . GLY A 1 94 ? 0.973 3.450 13.892 1.00 95.50 94 GLY A O 1
ATOM 676 N N . LEU A 1 95 ? 1.908 3.942 11.911 1.00 96.44 95 LEU A N 1
ATOM 677 C CA . LEU A 1 95 ? 1.696 2.639 11.300 1.00 96.44 95 LEU A CA 1
ATOM 678 C C . LEU A 1 95 ? 3.016 1.861 11.272 1.00 96.44 95 LEU A C 1
ATOM 680 O O . LEU A 1 95 ? 4.093 2.440 11.140 1.00 96.44 95 LEU A O 1
ATOM 684 N N . ALA A 1 96 ? 2.908 0.544 11.372 1.00 95.94 96 ALA A N 1
ATOM 685 C CA . ALA A 1 96 ? 3.971 -0.420 11.145 1.00 95.94 96 ALA A CA 1
ATOM 686 C C . ALA A 1 96 ? 3.704 -1.200 9.850 1.00 95.94 96 ALA A C 1
ATOM 688 O O . ALA A 1 96 ? 2.619 -1.137 9.268 1.00 95.94 96 ALA A O 1
ATOM 689 N N . SER A 1 97 ? 4.722 -1.924 9.398 1.00 95.12 97 SER A N 1
ATOM 690 C CA . SER A 1 97 ? 4.730 -2.698 8.158 1.00 95.12 97 SER A CA 1
ATOM 691 C C . SER A 1 97 ? 5.075 -4.155 8.457 1.00 95.12 97 SER A C 1
ATOM 693 O O . SER A 1 97 ? 5.874 -4.438 9.351 1.00 95.12 97 SER A O 1
ATOM 695 N N . CYS A 1 98 ? 4.544 -5.089 7.665 1.00 94.62 98 CYS A N 1
ATOM 696 C CA . CYS A 1 98 ? 4.958 -6.494 7.728 1.00 94.62 98 CYS A CA 1
ATOM 697 C C . CYS A 1 98 ? 6.463 -6.687 7.465 1.00 94.62 98 CYS A C 1
ATOM 699 O O . CYS A 1 98 ? 7.055 -7.646 7.942 1.00 94.62 98 CYS A O 1
ATOM 701 N N . TRP A 1 99 ? 7.119 -5.758 6.774 1.00 93.25 99 TRP A N 1
ATOM 702 C CA . TRP A 1 99 ? 8.564 -5.785 6.520 1.00 93.25 99 TRP A CA 1
ATOM 703 C C . TRP A 1 99 ? 9.418 -5.217 7.664 1.00 93.25 99 TRP A C 1
ATOM 705 O O . TRP A 1 99 ? 10.611 -4.997 7.476 1.00 93.25 99 TRP A O 1
ATOM 715 N N . GLY A 1 100 ? 8.817 -4.950 8.827 1.00 89.44 100 GLY A N 1
ATOM 716 C CA . GLY A 1 100 ? 9.499 -4.388 9.990 1.00 89.44 100 GLY A CA 1
ATOM 717 C C . GLY A 1 100 ? 9.767 -2.881 9.896 1.00 89.44 100 GLY A C 1
ATOM 718 O O . GLY A 1 100 ? 9.269 -2.178 9.007 1.00 89.44 100 GLY A O 1
ATOM 719 N N . ASP A 1 101 ? 10.557 -2.389 10.851 1.00 85.81 101 ASP A N 1
ATOM 720 C CA . ASP A 1 101 ? 10.838 -0.958 11.041 1.00 85.81 101 ASP A CA 1
ATOM 721 C C . ASP A 1 101 ? 11.868 -0.404 10.053 1.00 85.81 101 ASP A C 1
ATOM 723 O O . ASP A 1 101 ? 11.894 0.794 9.791 1.00 85.81 101 ASP A O 1
ATOM 727 N N . VAL A 1 102 ? 12.720 -1.264 9.492 1.00 86.25 102 VAL A N 1
ATOM 728 C CA . VAL A 1 102 ? 13.737 -0.882 8.507 1.00 86.25 102 VAL A CA 1
ATOM 729 C C . VAL A 1 102 ? 13.633 -1.842 7.323 1.00 86.25 102 VAL A C 1
ATOM 731 O O . VAL A 1 102 ? 14.233 -2.915 7.352 1.00 86.25 102 VAL A O 1
ATOM 734 N N . PRO A 1 103 ? 12.837 -1.507 6.295 1.00 82.81 103 PRO A N 1
ATOM 735 C CA . PRO A 1 103 ? 12.614 -2.396 5.168 1.00 82.81 103 PRO A CA 1
ATOM 736 C C . PRO A 1 103 ? 13.871 -2.464 4.302 1.00 82.81 103 PRO A C 1
ATOM 738 O O . PRO A 1 103 ? 14.412 -1.435 3.889 1.00 82.81 103 PRO A O 1
ATOM 741 N N . ASP A 1 104 ? 14.296 -3.679 3.970 1.00 86.31 104 ASP A N 1
ATOM 742 C CA . ASP A 1 104 ? 15.383 -3.893 3.023 1.00 86.31 104 ASP A CA 1
ATOM 743 C C . ASP A 1 104 ? 14.919 -3.536 1.600 1.00 86.31 104 ASP A C 1
ATOM 745 O O . ASP A 1 104 ? 14.002 -4.142 1.037 1.00 86.31 104 ASP A O 1
ATOM 749 N N . VAL A 1 105 ? 15.556 -2.520 1.014 1.00 84.69 105 VAL A N 1
ATOM 750 C CA . VAL A 1 105 ? 15.270 -2.029 -0.344 1.00 84.69 105 VAL A CA 1
ATOM 751 C C . VAL A 1 105 ? 15.683 -3.018 -1.437 1.00 84.69 105 VAL A C 1
ATOM 753 O O . VAL A 1 105 ? 15.280 -2.861 -2.590 1.00 84.69 105 VAL A O 1
ATOM 756 N N . THR A 1 106 ? 16.510 -4.008 -1.101 1.00 84.00 106 THR A N 1
ATOM 757 C CA . THR A 1 106 ? 16.951 -5.064 -2.015 1.00 84.00 106 THR A CA 1
ATOM 758 C C . THR A 1 106 ? 15.969 -6.235 -2.063 1.00 84.00 106 THR A C 1
ATOM 760 O O . THR A 1 106 ? 15.919 -6.944 -3.068 1.00 84.00 106 THR A O 1
ATOM 763 N N . GLU A 1 107 ? 15.114 -6.383 -1.047 1.00 87.12 107 GLU A N 1
ATOM 764 C CA . GLU A 1 107 ? 14.077 -7.410 -0.993 1.00 87.12 107 GLU A CA 1
ATOM 765 C C . GLU A 1 107 ? 12.831 -7.014 -1.787 1.00 87.12 107 GLU A C 1
ATOM 767 O O . GLU A 1 107 ? 11.810 -6.562 -1.247 1.00 87.12 107 GLU A O 1
ATOM 772 N N . ALA A 1 108 ? 12.916 -7.222 -3.098 1.00 87.81 108 ALA A N 1
ATOM 773 C CA . ALA A 1 108 ? 11.785 -7.058 -3.992 1.00 87.81 108 ALA A CA 1
ATOM 774 C C . ALA A 1 108 ? 10.642 -8.024 -3.632 1.00 87.81 108 ALA A C 1
ATOM 776 O O . ALA A 1 108 ? 10.862 -9.183 -3.262 1.00 87.81 108 ALA A O 1
ATOM 777 N N . THR A 1 109 ? 9.414 -7.525 -3.754 1.00 88.81 109 THR A N 1
ATOM 778 C CA . THR A 1 109 ? 8.172 -8.314 -3.657 1.00 88.81 109 THR A CA 1
ATOM 779 C C . THR A 1 109 ? 7.583 -8.574 -5.042 1.00 88.81 109 THR A C 1
ATOM 781 O O . THR A 1 109 ? 6.816 -9.510 -5.233 1.00 88.81 109 THR A O 1
ATOM 784 N N . THR A 1 110 ? 8.015 -7.793 -6.032 1.00 86.00 110 THR A N 1
ATOM 785 C CA . THR A 1 110 ? 7.693 -7.949 -7.444 1.00 86.00 110 THR A CA 1
ATOM 786 C C . THR A 1 110 ? 8.968 -8.285 -8.217 1.00 86.00 110 THR A C 1
ATOM 788 O O . THR A 1 110 ? 9.974 -7.595 -8.063 1.00 86.00 110 THR A O 1
ATOM 791 N N . CYS A 1 111 ? 8.933 -9.319 -9.062 1.00 86.88 111 CYS A N 1
ATOM 792 C CA . CYS A 1 111 ? 10.025 -9.661 -9.979 1.00 86.88 111 CYS A CA 1
ATOM 793 C C . CYS A 1 111 ? 9.452 -10.019 -11.355 1.00 86.88 111 CYS A C 1
ATOM 795 O O . CYS A 1 111 ? 9.252 -11.184 -11.701 1.00 86.88 111 CYS A O 1
ATOM 797 N N . ASN A 1 112 ? 9.148 -8.976 -12.124 1.00 86.06 112 ASN A N 1
ATOM 798 C CA . ASN A 1 112 ? 8.348 -9.073 -13.333 1.00 86.06 112 ASN A CA 1
ATOM 799 C C . ASN A 1 112 ? 9.106 -8.591 -14.558 1.00 86.06 112 ASN A C 1
ATOM 801 O O . ASN A 1 112 ? 9.595 -7.467 -14.597 1.00 86.06 112 ASN A O 1
ATOM 805 N N . ALA A 1 113 ? 9.123 -9.396 -15.613 1.00 87.88 113 ALA A N 1
ATOM 806 C CA . ALA A 1 113 ? 9.637 -8.977 -16.908 1.00 87.88 113 ALA A CA 1
ATOM 807 C C . ALA A 1 113 ? 8.631 -9.336 -17.995 1.00 87.88 113 ALA A C 1
ATOM 809 O O . ALA A 1 113 ? 8.305 -10.508 -18.189 1.00 87.88 113 ALA A O 1
ATOM 810 N N . ARG A 1 114 ? 8.149 -8.319 -18.716 1.00 87.12 114 ARG A N 1
ATOM 811 C CA . ARG A 1 114 ? 7.269 -8.543 -19.861 1.00 87.12 114 ARG A CA 1
ATOM 812 C C . ARG A 1 114 ? 8.083 -9.023 -21.052 1.00 87.12 114 ARG A C 1
ATOM 814 O O . ARG A 1 114 ? 9.160 -8.509 -21.348 1.00 87.12 114 ARG A O 1
ATOM 821 N N . THR A 1 115 ? 7.544 -10.003 -21.747 1.00 85.88 115 THR A N 1
ATOM 822 C CA . THR A 1 115 ? 8.061 -10.523 -23.006 1.00 85.88 115 THR A CA 1
ATOM 823 C C . THR A 1 115 ? 7.358 -9.839 -24.173 1.00 85.88 115 THR A C 1
ATOM 825 O O . THR A 1 115 ? 6.296 -9.237 -24.023 1.00 85.88 115 THR A O 1
ATOM 828 N N . HIS A 1 116 ? 7.915 -9.986 -25.372 1.00 86.50 116 HIS A N 1
ATOM 829 C CA . HIS A 1 116 ? 7.304 -9.483 -26.606 1.00 86.50 116 HIS A CA 1
ATOM 830 C C . HIS A 1 116 ? 6.013 -10.229 -26.998 1.00 86.50 116 HIS A C 1
ATOM 832 O O . HIS A 1 116 ? 5.384 -9.874 -27.988 1.00 86.50 116 HIS A O 1
ATOM 838 N N . LEU A 1 117 ? 5.627 -11.265 -26.245 1.00 85.62 117 LEU A N 1
ATOM 839 C CA . LEU A 1 117 ? 4.392 -12.024 -26.450 1.00 85.62 117 LEU A CA 1
ATOM 840 C C . LEU A 1 117 ? 3.224 -11.499 -25.598 1.00 85.62 117 LEU A C 1
ATOM 842 O O . LEU A 1 117 ? 2.103 -11.973 -25.754 1.00 85.62 117 LEU A O 1
ATOM 846 N N . GLN A 1 118 ? 3.474 -10.549 -24.692 1.00 83.25 118 GLN A N 1
ATOM 847 C CA . GLN A 1 118 ? 2.471 -9.982 -23.788 1.00 83.25 118 GLN A CA 1
ATOM 848 C C . GLN A 1 118 ? 1.985 -8.603 -24.271 1.00 83.25 118 GLN A C 1
ATOM 850 O O . GLN A 1 118 ? 2.709 -7.908 -24.995 1.00 83.25 118 GLN A O 1
ATOM 855 N N . PRO A 1 119 ? 0.777 -8.166 -23.858 1.00 78.88 119 PRO A N 1
ATOM 856 C CA . PRO A 1 119 ? 0.347 -6.779 -24.010 1.00 78.88 119 PRO A CA 1
ATOM 857 C C . PRO A 1 119 ? 1.360 -5.794 -23.398 1.00 78.88 119 PRO A C 1
ATOM 859 O O . PRO A 1 119 ? 2.155 -6.149 -22.530 1.00 78.88 119 PRO A O 1
ATOM 862 N N . GLN A 1 120 ? 1.306 -4.522 -23.813 1.00 78.81 120 GLN A N 1
ATOM 863 C CA . GLN A 1 120 ? 2.262 -3.476 -23.398 1.00 78.81 120 GLN A CA 1
ATOM 864 C C . GLN A 1 120 ? 3.695 -3.720 -23.916 1.00 78.81 120 GLN A C 1
ATOM 866 O O . GLN A 1 120 ? 4.662 -3.683 -23.153 1.00 78.81 120 GLN A O 1
ATOM 871 N N . LEU A 1 121 ? 3.842 -3.913 -25.235 1.00 82.25 121 LEU A N 1
ATOM 872 C CA . LEU A 1 121 ? 5.131 -4.118 -25.925 1.00 82.25 121 LEU A CA 1
ATOM 873 C C . LEU A 1 121 ? 6.204 -3.076 -25.572 1.00 82.25 121 LEU A C 1
ATOM 875 O O . LEU A 1 121 ? 7.387 -3.392 -25.544 1.00 82.25 121 LEU A O 1
ATOM 879 N N . ASN A 1 122 ? 5.808 -1.844 -25.247 1.00 82.94 122 ASN A N 1
ATOM 880 C CA . ASN A 1 122 ? 6.716 -0.777 -24.816 1.00 82.94 122 ASN A CA 1
ATOM 881 C C . ASN A 1 122 ? 7.421 -1.057 -23.474 1.00 82.94 122 ASN A C 1
ATOM 883 O O . ASN A 1 122 ? 8.369 -0.359 -23.128 1.00 82.94 122 ASN A O 1
ATOM 887 N N . LYS A 1 123 ? 6.955 -2.052 -22.714 1.00 82.38 123 LYS A N 1
ATOM 888 C CA . LYS A 1 123 ? 7.569 -2.539 -21.472 1.00 82.38 123 LYS A CA 1
ATOM 889 C C . LYS A 1 123 ? 8.232 -3.909 -21.650 1.00 82.38 123 LYS A C 1
ATOM 891 O O . LYS A 1 123 ? 8.689 -4.484 -20.664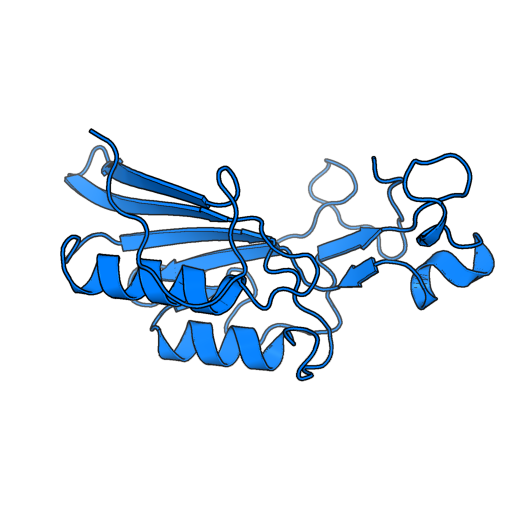 1.00 82.38 123 LYS A O 1
ATOM 896 N N . ALA A 1 124 ? 8.245 -4.453 -22.869 1.00 87.12 124 ALA A N 1
ATOM 897 C CA . ALA A 1 124 ? 8.880 -5.729 -23.145 1.00 87.12 124 ALA A CA 1
ATOM 898 C C . ALA A 1 124 ? 10.403 -5.607 -23.019 1.00 87.12 124 ALA A C 1
ATOM 900 O O . ALA A 1 124 ? 11.012 -4.617 -23.428 1.00 87.12 124 ALA A O 1
ATOM 901 N N . VAL A 1 125 ? 11.023 -6.639 -22.458 1.00 88.31 125 VAL A N 1
ATOM 902 C CA . VAL A 1 125 ? 12.471 -6.725 -22.278 1.00 88.31 125 VAL A CA 1
ATOM 903 C C . VAL A 1 125 ? 12.987 -8.029 -22.869 1.00 88.31 125 VAL A C 1
ATOM 905 O O . VAL A 1 125 ? 12.276 -9.032 -22.958 1.00 88.31 125 VAL A O 1
ATOM 908 N N . SER A 1 126 ? 14.245 -8.028 -23.308 1.00 87.44 126 SER A N 1
ATOM 909 C CA . SER A 1 126 ? 14.895 -9.271 -23.714 1.00 87.44 126 SER A CA 1
ATOM 910 C C . SER A 1 126 ? 15.181 -10.142 -22.491 1.00 87.44 126 SER A C 1
ATOM 912 O O . SER A 1 126 ? 15.365 -9.642 -21.379 1.00 87.44 126 SER A O 1
ATOM 914 N N . TYR A 1 127 ? 15.293 -11.455 -22.701 1.00 85.50 127 TYR A N 1
ATOM 915 C CA . TYR A 1 127 ? 15.629 -12.389 -21.625 1.00 85.50 127 TYR A CA 1
ATOM 916 C C . TYR A 1 127 ? 16.934 -12.005 -20.904 1.00 85.50 127 TYR A C 1
ATOM 918 O O . TYR A 1 127 ? 17.022 -12.106 -19.684 1.00 85.50 127 TYR A O 1
ATOM 926 N N . ALA A 1 128 ? 17.936 -11.500 -21.629 1.00 88.00 128 ALA A N 1
ATOM 927 C CA . ALA A 1 128 ? 19.204 -11.051 -21.048 1.00 88.00 128 ALA A CA 1
ATOM 928 C C . ALA A 1 128 ? 19.065 -9.807 -20.146 1.00 88.00 128 ALA A C 1
ATOM 930 O O . ALA A 1 128 ? 19.895 -9.588 -19.272 1.00 88.00 128 ALA A O 1
ATOM 931 N N . GLN A 1 129 ? 18.020 -8.998 -20.336 1.00 88.00 129 GLN A N 1
ATOM 932 C CA . GLN A 1 129 ? 17.793 -7.739 -19.614 1.00 88.00 129 GLN A CA 1
ATOM 933 C C . GLN A 1 129 ? 16.723 -7.859 -18.523 1.00 88.00 129 GLN A C 1
ATOM 935 O O . GLN A 1 129 ? 16.358 -6.870 -17.895 1.00 88.00 129 GLN A O 1
ATOM 940 N N . ARG A 1 130 ? 16.205 -9.065 -18.287 1.00 87.94 130 ARG A N 1
ATOM 941 C CA . ARG A 1 130 ? 15.006 -9.291 -17.476 1.00 87.94 130 ARG A CA 1
ATOM 942 C C . ARG A 1 130 ? 15.101 -8.808 -16.022 1.00 87.94 130 ARG A C 1
ATOM 944 O O . ARG A 1 130 ? 14.104 -8.344 -15.496 1.00 87.94 130 ARG A O 1
ATOM 951 N N . PHE A 1 131 ? 16.285 -8.823 -15.409 1.00 84.81 131 PHE A N 1
ATOM 952 C CA . PHE A 1 131 ? 16.483 -8.305 -14.044 1.00 84.81 131 PHE A CA 1
ATOM 953 C C . PHE A 1 131 ? 16.933 -6.846 -13.991 1.00 84.81 131 PHE A C 1
ATOM 955 O O . PHE A 1 131 ? 16.773 -6.191 -12.970 1.00 84.81 131 PHE A O 1
ATOM 962 N N . THR A 1 132 ? 17.503 -6.328 -15.080 1.00 85.75 132 THR A N 1
ATOM 963 C CA . THR A 1 132 ? 18.016 -4.950 -15.135 1.00 85.75 132 THR A CA 1
ATOM 964 C C . THR A 1 132 ? 16.988 -3.963 -15.672 1.00 85.75 132 THR A C 1
ATOM 966 O O . THR A 1 132 ? 17.041 -2.784 -15.341 1.00 85.75 132 THR A O 1
ATOM 969 N N . LYS A 1 133 ? 16.053 -4.436 -16.503 1.00 85.69 133 LYS A N 1
ATOM 970 C CA . LYS A 1 133 ? 14.957 -3.649 -17.085 1.00 85.69 133 LYS A CA 1
ATOM 971 C C . LYS A 1 133 ? 13.568 -4.154 -16.695 1.00 85.69 133 LYS A C 1
ATOM 973 O O . LYS A 1 133 ? 12.579 -3.524 -17.061 1.00 85.69 133 LYS A O 1
ATOM 978 N N . GLY A 1 134 ? 13.488 -5.296 -16.014 1.00 85.62 134 GLY A N 1
ATOM 979 C CA . GLY A 1 134 ? 12.244 -5.755 -15.412 1.00 85.62 134 GLY A CA 1
ATOM 980 C C . GLY A 1 134 ? 11.831 -4.875 -14.238 1.00 85.62 134 GLY A C 1
ATOM 981 O O . GLY A 1 134 ? 12.614 -4.099 -13.692 1.00 85.62 134 GLY A O 1
ATOM 982 N N . ASP A 1 135 ? 10.579 -5.020 -13.845 1.00 86.56 135 ASP A N 1
ATOM 983 C CA . ASP A 1 135 ? 10.033 -4.431 -12.639 1.00 86.56 135 ASP A CA 1
ATOM 984 C C . ASP A 1 135 ? 10.428 -5.293 -11.433 1.00 86.56 135 ASP A C 1
ATOM 986 O O . ASP A 1 135 ? 9.782 -6.297 -11.120 1.00 86.56 135 ASP A O 1
ATOM 990 N N . VAL A 1 136 ? 11.550 -4.920 -10.814 1.00 88.81 136 VAL A N 1
ATOM 991 C CA . VAL A 1 136 ? 12.139 -5.593 -9.651 1.00 88.81 136 VAL A CA 1
ATOM 992 C C . VAL A 1 136 ? 12.176 -4.612 -8.489 1.00 88.81 136 VAL A C 1
ATOM 994 O O . VAL A 1 136 ? 13.156 -3.897 -8.280 1.00 88.81 136 VAL A O 1
ATOM 997 N N . ASN A 1 137 ? 11.068 -4.535 -7.760 1.00 89.44 137 ASN A N 1
ATOM 998 C CA . ASN A 1 137 ? 10.864 -3.535 -6.722 1.00 89.44 137 ASN A CA 1
ATOM 999 C C . ASN A 1 137 ? 10.112 -4.126 -5.523 1.00 89.44 137 ASN A C 1
ATOM 1001 O O . ASN A 1 137 ? 9.390 -5.120 -5.627 1.00 89.44 137 ASN A O 1
ATOM 1005 N N . LYS A 1 138 ? 10.278 -3.495 -4.360 1.00 91.25 138 LYS A N 1
ATOM 1006 C CA . LYS A 1 138 ? 9.445 -3.747 -3.185 1.00 91.25 138 LYS A CA 1
ATOM 1007 C C . LYS A 1 138 ? 8.197 -2.896 -3.327 1.00 91.25 138 LYS A C 1
ATOM 1009 O O . LYS A 1 138 ? 8.307 -1.685 -3.194 1.00 91.25 138 LYS A O 1
ATOM 1014 N N . LYS A 1 139 ? 7.054 -3.501 -3.634 1.00 91.62 139 LYS A N 1
ATOM 1015 C CA . LYS A 1 139 ? 5.798 -2.798 -3.939 1.00 91.62 139 LYS A CA 1
ATOM 1016 C C . LYS A 1 139 ? 4.638 -3.215 -3.052 1.00 91.62 139 LYS A C 1
ATOM 1018 O O . LYS A 1 139 ? 3.752 -2.403 -2.825 1.00 91.62 139 LYS A O 1
ATOM 1023 N N . ASP A 1 140 ? 4.671 -4.430 -2.524 1.00 93.56 140 ASP A N 1
ATOM 1024 C CA . ASP A 1 140 ? 3.574 -5.025 -1.769 1.00 93.56 140 ASP A CA 1
ATOM 1025 C C . ASP A 1 140 ? 3.756 -4.761 -0.275 1.00 93.56 140 ASP A C 1
ATOM 1027 O O . ASP A 1 140 ? 4.788 -5.105 0.310 1.00 93.56 140 ASP A O 1
ATOM 1031 N N . TRP A 1 141 ? 2.754 -4.159 0.361 1.00 95.50 141 TRP A N 1
ATOM 1032 C CA . TRP A 1 141 ? 2.801 -3.784 1.772 1.00 95.50 141 TRP A CA 1
ATOM 1033 C C . TRP A 1 141 ? 1.542 -4.221 2.500 1.00 95.50 141 TRP A C 1
ATOM 1035 O O . TRP A 1 141 ? 0.428 -4.028 2.019 1.00 95.50 141 TRP A O 1
ATOM 1045 N N . ILE A 1 142 ? 1.727 -4.740 3.711 1.00 96.75 142 ILE A N 1
ATOM 1046 C CA . ILE A 1 142 ? 0.663 -4.838 4.704 1.00 96.75 142 ILE A CA 1
ATOM 1047 C C . ILE A 1 142 ? 1.031 -3.871 5.820 1.00 96.75 142 ILE A C 1
ATOM 1049 O O . ILE A 1 142 ? 2.062 -4.042 6.474 1.00 96.75 142 ILE A O 1
ATOM 1053 N N . LEU A 1 143 ? 0.206 -2.845 6.000 1.00 97.62 143 LEU A N 1
ATOM 1054 C CA . LEU A 1 143 ? 0.357 -1.829 7.030 1.00 97.62 143 LEU A CA 1
ATOM 1055 C C . LEU A 1 143 ? -0.683 -2.022 8.122 1.00 97.62 143 LEU A C 1
ATOM 1057 O O . LEU A 1 143 ? -1.818 -2.415 7.849 1.00 97.62 143 LEU A O 1
ATOM 1061 N N . PHE A 1 144 ? -0.311 -1.703 9.352 1.00 97.06 144 PHE A N 1
ATOM 1062 C CA . PHE A 1 144 ? -1.187 -1.851 10.506 1.00 97.06 144 PHE A CA 1
ATOM 1063 C C . PHE A 1 144 ? -0.813 -0.873 11.621 1.00 97.06 144 PHE A C 1
ATOM 1065 O O . PHE A 1 144 ? 0.312 -0.387 11.668 1.00 97.06 144 PHE A O 1
ATOM 1072 N N . ASP A 1 145 ? -1.748 -0.559 12.518 1.00 95.31 145 ASP A N 1
ATOM 1073 C CA . ASP A 1 145 ? -1.465 0.284 13.689 1.00 95.31 145 ASP A CA 1
ATOM 1074 C C . ASP A 1 145 ? -0.358 -0.324 14.566 1.00 95.31 145 ASP A C 1
ATOM 1076 O O . ASP A 1 145 ? -0.541 -1.396 15.153 1.00 95.31 145 ASP A O 1
ATOM 1080 N N . SER A 1 146 ? 0.770 0.381 14.708 1.00 94.44 146 SER A N 1
ATOM 1081 C CA . SER A 1 146 ? 1.949 -0.132 15.427 1.00 94.44 146 SER A CA 1
ATOM 1082 C C . SER A 1 146 ? 1.708 -0.310 16.928 1.00 94.44 146 SER A C 1
ATOM 1084 O O . SER A 1 146 ? 2.289 -1.184 17.559 1.00 94.44 146 SER A O 1
ATOM 1086 N N . GLY A 1 147 ? 0.801 0.483 17.507 1.00 92.94 147 GLY A N 1
ATOM 1087 C CA . GLY A 1 147 ? 0.391 0.345 18.908 1.00 92.94 147 GLY A CA 1
ATOM 1088 C C . GLY A 1 147 ? -0.565 -0.824 19.173 1.00 92.94 147 GLY A C 1
ATOM 1089 O O . GLY A 1 147 ? -0.876 -1.099 20.328 1.00 92.94 147 GLY A O 1
ATOM 1090 N N . CYS A 1 148 ? -1.077 -1.483 18.129 1.00 92.00 148 CYS A N 1
ATOM 1091 C CA . CYS A 1 148 ? -2.036 -2.586 18.246 1.00 92.00 148 CYS A CA 1
ATOM 1092 C C . CYS A 1 148 ? -1.447 -3.930 17.818 1.00 92.00 148 CYS A C 1
ATOM 1094 O O . CYS A 1 148 ? -1.848 -4.961 18.358 1.00 92.00 148 CYS A O 1
ATOM 1096 N N . TRP A 1 149 ? -0.526 -3.924 16.853 1.00 92.75 149 TRP A N 1
ATOM 1097 C CA . TRP A 1 149 ? 0.027 -5.138 16.272 1.00 92.75 149 TRP A CA 1
ATOM 1098 C C . TRP A 1 149 ? 1.519 -5.029 16.002 1.00 92.75 149 TRP A C 1
ATOM 1100 O O . TRP A 1 149 ? 2.049 -3.962 15.708 1.00 92.75 149 TRP A O 1
ATOM 1110 N N . ALA A 1 150 ? 2.158 -6.193 16.026 1.00 93.00 150 ALA A N 1
ATOM 1111 C CA . ALA A 1 150 ? 3.497 -6.415 15.519 1.00 93.00 150 ALA A CA 1
ATOM 1112 C C . ALA A 1 150 ? 3.456 -7.612 14.564 1.00 93.00 150 ALA A C 1
ATOM 1114 O O . ALA A 1 150 ? 2.708 -8.569 14.790 1.00 93.00 150 ALA A O 1
ATOM 1115 N N . ALA A 1 151 ? 4.256 -7.568 13.501 1.00 92.06 151 ALA A N 1
ATOM 1116 C CA . ALA A 1 151 ? 4.419 -8.724 12.633 1.00 92.06 151 ALA A CA 1
ATOM 1117 C C . ALA A 1 151 ? 5.178 -9.822 13.393 1.00 92.06 151 ALA A C 1
ATOM 1119 O O . ALA A 1 151 ? 6.288 -9.594 13.867 1.00 92.06 151 ALA A O 1
ATOM 1120 N N . SER A 1 152 ? 4.587 -11.013 13.510 1.00 91.31 152 SER A N 1
ATOM 1121 C CA . SER A 1 152 ? 5.258 -12.179 14.106 1.00 91.31 152 SER A CA 1
ATOM 1122 C C . SER A 1 152 ? 6.248 -12.844 13.148 1.00 91.31 152 SER A C 1
ATOM 1124 O O . SER A 1 152 ? 7.160 -13.544 13.579 1.00 91.31 152 SER A O 1
ATOM 1126 N N . GLY A 1 153 ? 6.070 -12.629 11.847 1.00 88.56 153 GLY A N 1
ATOM 1127 C CA . GLY A 1 153 ? 6.934 -13.122 10.791 1.00 88.56 153 GLY A CA 1
ATOM 1128 C C . GLY A 1 153 ? 6.365 -12.758 9.428 1.00 88.56 153 GLY A C 1
ATOM 1129 O O . GLY A 1 153 ? 5.160 -12.544 9.283 1.00 88.56 153 GLY A O 1
ATOM 1130 N N . THR A 1 154 ? 7.242 -12.711 8.431 1.00 89.81 154 THR A N 1
ATOM 1131 C CA . THR A 1 154 ? 6.888 -12.332 7.062 1.00 89.81 154 THR A CA 1
ATOM 1132 C C . THR A 1 154 ? 7.622 -13.234 6.088 1.00 89.81 154 THR A C 1
ATOM 1134 O O . THR A 1 154 ? 8.770 -13.605 6.314 1.00 89.81 154 THR A O 1
ATOM 1137 N N . THR A 1 155 ? 6.943 -13.621 5.011 1.00 88.56 155 THR A N 1
ATOM 1138 C CA . THR A 1 155 ? 7.503 -14.480 3.963 1.00 88.56 155 THR A CA 1
ATOM 1139 C C . THR A 1 155 ? 7.137 -13.926 2.595 1.00 88.56 155 THR A C 1
ATOM 1141 O O . THR A 1 155 ? 6.086 -13.307 2.425 1.00 88.56 155 THR A O 1
ATOM 1144 N N . ARG A 1 156 ? 8.025 -14.138 1.623 1.00 89.75 156 ARG A N 1
ATOM 1145 C CA . ARG A 1 156 ? 7.755 -13.939 0.197 1.00 89.75 156 ARG A CA 1
ATOM 1146 C C . ARG A 1 156 ? 7.442 -15.303 -0.422 1.00 89.75 156 ARG A C 1
ATOM 1148 O O . ARG A 1 156 ? 7.974 -16.316 0.030 1.00 89.75 156 ARG A O 1
ATOM 1155 N N . ASP A 1 157 ? 6.587 -15.338 -1.438 1.00 89.06 157 ASP A N 1
ATOM 1156 C CA . ASP A 1 157 ? 6.249 -16.573 -2.150 1.00 89.06 157 ASP A CA 1
ATOM 1157 C C . ASP A 1 157 ? 6.039 -16.285 -3.637 1.00 89.06 157 ASP A C 1
ATOM 1159 O O . ASP A 1 157 ? 5.160 -15.511 -4.008 1.00 89.06 157 ASP A O 1
ATOM 1163 N N . ASN A 1 158 ? 6.848 -16.921 -4.481 1.00 87.62 158 ASN A N 1
ATOM 1164 C CA . ASN A 1 158 ? 6.682 -16.932 -5.936 1.00 87.62 158 ASN A CA 1
ATOM 1165 C C . ASN A 1 158 ? 6.506 -18.359 -6.489 1.00 87.62 158 ASN A C 1
ATOM 1167 O O . ASN A 1 158 ? 6.565 -18.570 -7.697 1.00 87.62 158 ASN A O 1
ATOM 1171 N N . THR A 1 159 ? 6.258 -19.338 -5.613 1.00 88.12 159 THR A N 1
ATOM 1172 C CA . THR A 1 159 ? 6.117 -20.764 -5.954 1.00 88.12 159 THR A CA 1
ATOM 1173 C C . THR A 1 159 ? 4.735 -21.334 -5.628 1.00 88.12 159 THR A C 1
ATOM 1175 O O . THR A 1 159 ? 4.408 -22.440 -6.063 1.00 88.12 159 THR A O 1
ATOM 1178 N N . GLY A 1 160 ? 3.936 -20.622 -4.827 1.00 87.69 160 GLY A N 1
ATOM 1179 C CA . GLY A 1 160 ? 2.684 -21.121 -4.253 1.00 87.69 160 GLY A CA 1
ATOM 1180 C C . GLY A 1 160 ? 2.897 -22.165 -3.149 1.00 87.69 160 GLY A C 1
ATOM 1181 O O . GLY A 1 160 ? 1.958 -22.860 -2.763 1.00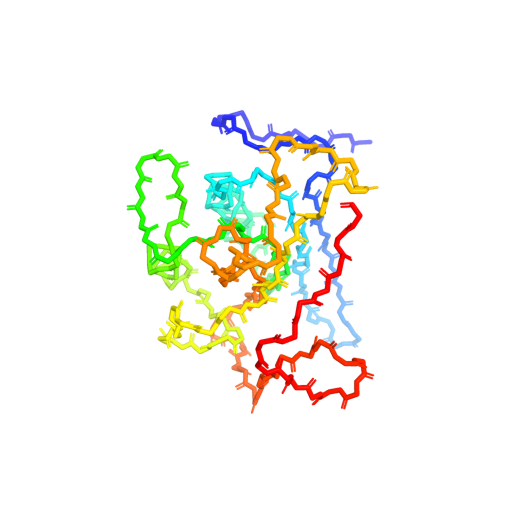 87.69 160 GLY A O 1
ATOM 1182 N N . ARG A 1 161 ? 4.136 -22.321 -2.662 1.00 91.38 161 ARG A N 1
ATOM 1183 C CA . ARG A 1 161 ? 4.538 -23.298 -1.634 1.00 91.38 161 ARG A CA 1
ATOM 1184 C C . ARG A 1 161 ? 5.153 -22.623 -0.407 1.00 91.38 161 ARG A C 1
ATOM 1186 O O . ARG A 1 161 ? 5.918 -23.258 0.316 1.00 91.38 161 ARG A O 1
ATOM 1193 N N . ARG A 1 162 ? 4.847 -21.339 -0.174 1.00 88.62 162 ARG A N 1
ATOM 1194 C CA . ARG A 1 162 ? 5.437 -20.510 0.897 1.00 88.62 162 ARG A CA 1
ATOM 1195 C C . ARG A 1 162 ? 6.966 -20.490 0.856 1.00 88.62 162 ARG A C 1
ATOM 1197 O O . ARG A 1 162 ? 7.624 -20.461 1.890 1.00 88.62 162 ARG A O 1
ATOM 1204 N N . THR A 1 163 ? 7.521 -20.568 -0.348 1.00 89.31 163 THR A N 1
ATOM 1205 C CA . THR A 1 163 ? 8.961 -20.540 -0.593 1.00 89.31 163 THR A CA 1
ATOM 1206 C C . THR A 1 163 ? 9.239 -19.493 -1.653 1.00 89.31 163 THR A C 1
ATOM 1208 O O . THR A 1 163 ? 8.503 -19.392 -2.637 1.00 89.31 163 THR A O 1
ATOM 1211 N N . TYR A 1 164 ? 10.309 -18.732 -1.451 1.00 88.12 164 TYR A N 1
ATOM 1212 C CA . TYR A 1 164 ? 10.786 -17.760 -2.417 1.00 88.12 164 TYR A CA 1
ATOM 1213 C C . TYR A 1 164 ? 12.028 -18.295 -3.122 1.00 88.12 164 TYR A C 1
ATOM 1215 O O . TYR A 1 164 ? 12.969 -18.738 -2.466 1.00 88.12 164 TYR A O 1
ATOM 1223 N N . ILE A 1 165 ? 12.015 -18.265 -4.450 1.00 89.44 165 ILE A N 1
ATOM 1224 C CA . ILE A 1 165 ? 13.184 -18.551 -5.278 1.00 89.44 165 ILE A CA 1
ATOM 1225 C C . ILE A 1 165 ? 13.683 -17.220 -5.826 1.00 89.44 165 ILE A C 1
ATOM 1227 O O . ILE A 1 165 ? 13.000 -16.591 -6.641 1.00 89.44 165 ILE A O 1
ATOM 1231 N N . ASP A 1 166 ? 14.861 -16.795 -5.373 1.00 80.88 166 ASP A N 1
ATOM 1232 C CA . ASP A 1 166 ? 15.553 -15.649 -5.955 1.00 80.88 166 ASP A CA 1
ATOM 1233 C C . ASP A 1 166 ? 15.777 -15.891 -7.459 1.00 80.88 166 ASP A C 1
ATOM 1235 O O . ASP A 1 166 ? 15.987 -17.020 -7.902 1.00 80.88 166 ASP A O 1
ATOM 1239 N N . ASP A 1 167 ? 15.657 -14.835 -8.263 1.00 79.00 167 ASP A N 1
ATOM 1240 C CA . ASP A 1 167 ? 15.779 -14.870 -9.729 1.00 79.00 167 ASP A CA 1
ATOM 1241 C C . ASP A 1 167 ? 14.702 -15.674 -10.490 1.00 79.00 167 ASP A C 1
ATOM 1243 O O . ASP A 1 167 ? 14.807 -15.894 -11.702 1.00 79.00 167 ASP A O 1
ATOM 1247 N N . MET A 1 168 ? 13.612 -16.075 -9.835 1.00 84.19 168 MET A N 1
ATOM 1248 C CA . MET A 1 168 ? 12.440 -16.582 -10.547 1.00 84.19 168 MET A CA 1
ATOM 1249 C C . MET A 1 168 ? 11.566 -15.420 -11.028 1.00 84.19 168 MET A C 1
ATOM 1251 O O . MET A 1 168 ? 10.914 -14.735 -10.241 1.00 84.19 168 MET A O 1
ATOM 1255 N N . ILE A 1 169 ? 11.524 -15.239 -12.348 1.00 78.75 169 ILE A N 1
ATOM 1256 C CA . ILE A 1 169 ? 10.602 -14.307 -13.000 1.00 78.75 169 ILE A CA 1
ATOM 1257 C C . ILE A 1 169 ? 9.297 -15.013 -13.310 1.00 78.75 169 ILE A C 1
ATOM 1259 O O . ILE A 1 169 ? 9.296 -16.091 -13.908 1.00 78.75 169 ILE A O 1
ATOM 1263 N N . PHE A 1 170 ? 8.190 -14.354 -12.990 1.00 73.44 170 PHE A N 1
ATOM 1264 C CA . PHE A 1 170 ? 6.874 -14.775 -13.433 1.00 73.44 170 PHE A CA 1
ATOM 1265 C C . PHE A 1 170 ? 6.417 -13.932 -14.639 1.00 73.44 170 PHE A C 1
ATOM 1267 O O . PHE A 1 170 ? 6.589 -12.709 -14.655 1.00 73.44 170 PHE A O 1
ATOM 1274 N N . PRO A 1 171 ? 5.868 -14.563 -15.694 1.00 63.06 171 PRO A N 1
ATOM 1275 C CA . PRO A 1 171 ? 5.264 -13.830 -16.794 1.00 63.06 171 PRO A CA 1
ATOM 1276 C C . PRO A 1 171 ? 4.022 -13.093 -16.280 1.00 63.06 171 PRO A C 1
ATOM 1278 O O . PRO A 1 171 ? 3.120 -13.709 -15.717 1.00 63.06 171 PRO A O 1
ATOM 1281 N N . THR A 1 172 ? 3.965 -11.774 -16.474 1.00 64.81 172 THR A N 1
ATOM 1282 C CA . THR A 1 172 ? 2.797 -10.973 -16.067 1.00 64.81 172 THR A CA 1
ATOM 1283 C C . THR A 1 172 ? 1.710 -10.980 -17.132 1.00 64.81 172 THR A C 1
ATOM 1285 O O . THR A 1 172 ? 1.998 -11.109 -18.317 1.00 64.81 172 THR A O 1
ATOM 1288 N N . LEU A 1 173 ? 0.455 -10.779 -16.745 1.00 48.97 173 LEU A N 1
ATOM 1289 C CA . LEU A 1 173 ? -0.587 -10.429 -17.715 1.00 48.97 173 LEU A CA 1
ATOM 1290 C C . LEU A 1 173 ? -0.318 -9.049 -18.351 1.00 48.97 173 LEU A C 1
ATOM 1292 O O . LEU A 1 173 ? 0.380 -8.210 -17.716 1.00 48.97 173 LEU A O 1
#